Protein AF-A0A7C0XUW6-F1 (afdb_monomer_lite)

Radius of gyration: 18.52 Å; chains: 1; bounding box: 47×23×45 Å

Structure (mmCIF, N/CA/C/O backbone):
data_AF-A0A7C0XUW6-F1
#
_entry.id   AF-A0A7C0XUW6-F1
#
loop_
_atom_site.group_PDB
_atom_site.id
_atom_site.type_symbol
_atom_site.label_atom_id
_atom_site.label_alt_id
_atom_site.label_comp_id
_atom_site.label_asym_id
_atom_site.label_entity_id
_atom_site.label_seq_id
_atom_site.pdbx_PDB_ins_code
_atom_site.Cartn_x
_atom_site.Cartn_y
_atom_site.Cartn_z
_atom_site.occupancy
_atom_site.B_iso_or_equiv
_atom_site.auth_seq_id
_atom_site.auth_comp_id
_atom_site.auth_asym_id
_atom_site.auth_atom_id
_atom_site.pdbx_PDB_model_num
ATOM 1 N N . MET A 1 1 ? -20.774 -19.219 13.689 1.00 40.69 1 MET A N 1
ATOM 2 C CA . MET A 1 1 ? -19.383 -19.717 13.639 1.00 40.69 1 MET A CA 1
ATOM 3 C C . MET A 1 1 ? -19.164 -20.422 12.311 1.00 40.69 1 MET A C 1
ATOM 5 O O . MET A 1 1 ? -19.636 -21.536 12.207 1.00 40.69 1 MET A O 1
ATOM 9 N N . ILE A 1 2 ? -18.499 -19.799 11.330 1.00 31.23 2 ILE A N 1
ATOM 10 C CA . ILE A 1 2 ? -17.478 -20.469 10.503 1.00 31.23 2 ILE A CA 1
ATOM 11 C C . ILE A 1 2 ? -16.427 -19.406 10.185 1.00 31.23 2 ILE A C 1
ATOM 13 O O . ILE A 1 2 ? -16.603 -18.508 9.365 1.00 31.23 2 ILE A O 1
ATOM 17 N N . GLU A 1 3 ? -15.353 -19.493 10.946 1.00 45.72 3 GLU A N 1
ATOM 18 C CA . GLU A 1 3 ? -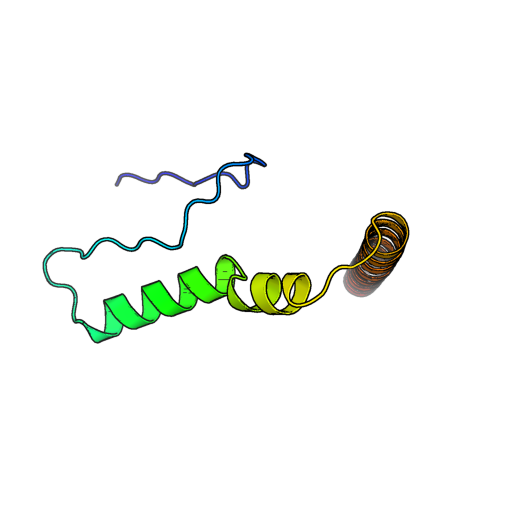14.123 -18.745 10.816 1.00 45.72 3 GLU A CA 1
ATOM 19 C C . GLU A 1 3 ? -13.281 -19.455 9.746 1.00 45.72 3 GLU A C 1
ATOM 21 O O . GLU A 1 3 ? -12.895 -20.606 9.923 1.00 45.72 3 GLU A O 1
ATOM 26 N N . THR A 1 4 ? -12.988 -18.810 8.616 1.00 43.38 4 THR A N 1
ATOM 27 C CA . THR A 1 4 ? -11.893 -19.268 7.748 1.00 43.38 4 THR A CA 1
ATOM 28 C C . THR A 1 4 ? -10.946 -18.111 7.516 1.00 43.38 4 THR A C 1
ATOM 30 O O . THR A 1 4 ? -11.114 -17.295 6.604 1.00 43.38 4 THR A O 1
ATOM 33 N N . GLY A 1 5 ? -9.943 -18.039 8.389 1.00 40.59 5 GLY A N 1
ATOM 34 C CA . GLY A 1 5 ? -8.760 -17.222 8.201 1.00 40.59 5 GLY A CA 1
ATOM 35 C C . GLY A 1 5 ? -8.097 -17.572 6.872 1.00 40.59 5 GLY A C 1
ATOM 36 O O . GLY A 1 5 ? -7.531 -18.649 6.697 1.00 40.59 5 GLY A O 1
ATOM 37 N N . LEU A 1 6 ? -8.158 -16.646 5.916 1.00 42.53 6 LEU A N 1
ATOM 38 C CA . LEU A 1 6 ? -7.394 -16.767 4.685 1.00 42.53 6 LEU A CA 1
ATOM 39 C C . LEU A 1 6 ? -5.942 -16.376 4.987 1.00 42.53 6 LEU A C 1
ATOM 41 O O . LEU A 1 6 ? -5.599 -15.197 5.096 1.00 42.53 6 LEU A O 1
ATOM 45 N N . LEU A 1 7 ? -5.096 -17.392 5.150 1.00 42.72 7 LEU A N 1
ATOM 46 C CA . LEU A 1 7 ? -3.645 -17.263 5.268 1.00 42.72 7 LEU A CA 1
ATOM 47 C C . LEU A 1 7 ? -3.079 -16.381 4.135 1.00 42.72 7 LEU A C 1
ATOM 49 O O . LEU A 1 7 ? -3.501 -16.530 2.982 1.00 42.72 7 LEU A O 1
ATOM 53 N N . PRO A 1 8 ? -2.074 -15.518 4.393 1.00 41.41 8 PRO A N 1
ATOM 54 C CA . PRO A 1 8 ? -1.377 -14.772 3.350 1.00 41.41 8 PRO A CA 1
ATOM 55 C C . PRO A 1 8 ? -0.414 -15.704 2.591 1.00 41.41 8 PRO A C 1
ATOM 57 O O . PRO A 1 8 ? 0.808 -15.594 2.674 1.00 41.41 8 PRO A O 1
ATOM 60 N N . GLY A 1 9 ? -0.978 -16.660 1.856 1.00 35.94 9 GLY A N 1
ATOM 61 C CA . GLY A 1 9 ? -0.258 -17.597 1.010 1.00 35.94 9 GLY A CA 1
ATOM 62 C C . GLY A 1 9 ? 0.033 -16.979 -0.351 1.00 35.94 9 GLY A C 1
ATOM 63 O O . GLY A 1 9 ? -0.877 -16.661 -1.114 1.00 35.94 9 GLY A O 1
ATOM 64 N N . LYS A 1 10 ? 1.321 -16.839 -0.669 1.00 47.03 10 LYS A N 1
ATOM 65 C CA . LYS A 1 10 ? 1.820 -16.570 -2.020 1.00 47.03 10 LYS A CA 1
ATOM 66 C C . LYS A 1 10 ? 1.234 -17.587 -3.009 1.00 47.03 10 LYS A C 1
ATOM 68 O O . LYS A 1 10 ? 1.760 -18.687 -3.122 1.00 47.03 10 LYS A O 1
ATOM 73 N N . ARG A 1 11 ? 0.195 -17.229 -3.760 1.00 40.66 11 ARG A N 1
ATOM 74 C CA . ARG A 1 11 ? -0.245 -17.999 -4.930 1.00 40.66 11 ARG A CA 1
ATOM 75 C C . ARG A 1 11 ? -0.535 -17.052 -6.083 1.00 40.66 11 ARG A C 1
ATOM 77 O O . ARG A 1 11 ? -1.266 -16.078 -5.941 1.00 40.66 11 ARG A O 1
ATOM 84 N N . GLY A 1 12 ? 0.127 -17.314 -7.206 1.00 42.91 12 GLY A N 1
ATOM 85 C CA . GLY A 1 12 ? 0.063 -16.554 -8.451 1.00 42.91 12 GLY A CA 1
ATOM 86 C C . GLY A 1 12 ? -1.244 -16.754 -9.215 1.00 42.91 12 GLY A C 1
ATOM 87 O O . GLY A 1 12 ? -1.206 -17.109 -10.383 1.00 42.91 12 GLY A O 1
ATOM 88 N N . GLY A 1 13 ? -2.381 -16.496 -8.571 1.00 42.69 13 GLY A N 1
ATOM 89 C CA . GLY A 1 13 ? -3.683 -16.340 -9.215 1.00 42.69 13 GLY A CA 1
ATOM 90 C C . GLY A 1 13 ? -4.255 -14.991 -8.801 1.00 42.69 13 GLY A C 1
ATOM 91 O O . GLY A 1 13 ? -4.470 -14.748 -7.614 1.00 42.69 13 GLY A O 1
ATOM 92 N N . LYS A 1 14 ? -4.434 -14.068 -9.752 1.00 53.06 14 LYS A N 1
ATOM 93 C CA . LYS A 1 14 ? -5.062 -12.769 -9.481 1.00 53.06 14 LYS A CA 1
ATOM 94 C C . LYS A 1 14 ? -6.558 -12.992 -9.254 1.00 53.06 14 LYS A C 1
ATOM 96 O O . LYS A 1 14 ? -7.333 -12.924 -10.200 1.00 53.06 14 LYS A O 1
ATOM 101 N N . PHE A 1 15 ? -6.970 -13.229 -8.015 1.00 52.56 15 PHE A N 1
ATOM 102 C CA . PHE A 1 15 ? -8.362 -13.003 -7.647 1.00 52.56 15 PHE A CA 1
ATOM 103 C C . PHE A 1 15 ? -8.582 -11.490 -7.666 1.00 52.56 15 PHE A C 1
ATOM 105 O O . PHE A 1 15 ? -8.047 -10.767 -6.828 1.00 52.56 15 PHE A O 1
ATOM 112 N N . VAL A 1 16 ? -9.285 -10.996 -8.682 1.00 64.06 16 VAL A N 1
ATOM 113 C CA . VAL A 1 16 ? -9.812 -9.629 -8.670 1.00 64.06 16 VAL A CA 1
ATOM 114 C C . VAL A 1 16 ? -10.768 -9.479 -7.485 1.00 64.06 16 VAL A C 1
ATOM 116 O O . VAL A 1 16 ? -11.396 -10.445 -7.046 1.00 64.06 16 VAL A O 1
ATOM 119 N N . THR A 1 17 ? -10.843 -8.276 -6.925 1.00 74.00 17 THR A N 1
ATOM 120 C CA . THR A 1 17 ? -11.662 -7.973 -5.752 1.00 74.00 17 THR A CA 1
ATOM 121 C C . THR A 1 17 ? -13.124 -8.355 -5.958 1.00 74.00 17 THR A C 1
ATOM 123 O O . THR A 1 17 ? -13.849 -7.656 -6.657 1.00 74.00 17 THR A O 1
ATOM 126 N N . ARG A 1 18 ? -13.565 -9.435 -5.304 1.00 75.31 18 ARG A N 1
ATOM 127 C CA . ARG A 1 18 ? -14.969 -9.870 -5.243 1.00 75.31 18 ARG A CA 1
ATOM 128 C C . ARG A 1 18 ? -15.523 -9.694 -3.832 1.00 75.31 18 ARG A C 1
ATOM 130 O O . ARG A 1 18 ? -14.869 -10.105 -2.866 1.00 75.31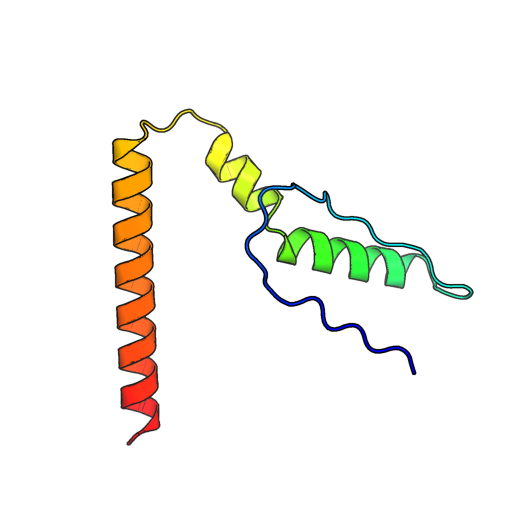 18 ARG A O 1
ATOM 137 N N . VAL A 1 19 ? -16.712 -9.117 -3.714 1.00 81.00 19 VAL A N 1
ATOM 138 C CA . VAL A 1 19 ? -17.511 -9.072 -2.480 1.00 81.00 19 VAL A CA 1
ATOM 139 C C . VAL A 1 19 ? -18.876 -9.668 -2.813 1.00 81.00 19 VAL A C 1
ATOM 141 O O . VAL A 1 19 ? -19.392 -9.418 -3.898 1.00 81.00 19 VAL A O 1
ATOM 144 N N . VAL A 1 20 ? -19.387 -10.526 -1.934 1.00 82.62 20 VAL A N 1
ATOM 145 C CA . V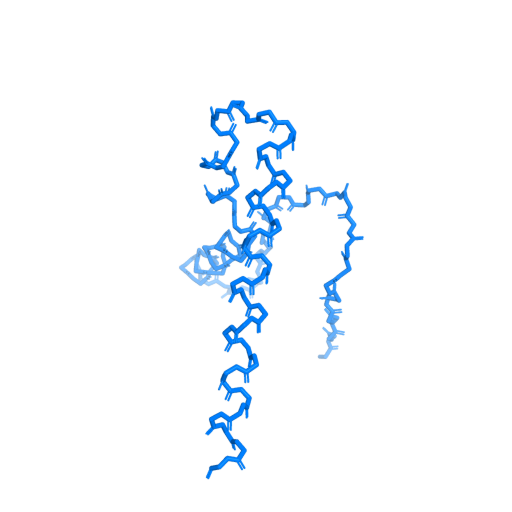AL A 1 20 ? -20.718 -11.132 -2.055 1.00 82.62 20 VAL A CA 1
ATOM 146 C C . VAL A 1 20 ? -21.626 -10.406 -1.071 1.00 82.62 20 VAL A C 1
ATOM 148 O O . VAL A 1 20 ? -21.169 -10.062 0.019 1.00 82.62 20 VAL A O 1
ATOM 151 N N . ILE A 1 21 ? -22.855 -10.133 -1.500 1.00 81.12 21 ILE A N 1
ATOM 152 C CA . ILE A 1 21 ? -23.880 -9.467 -0.697 1.00 81.12 21 ILE A CA 1
ATOM 153 C C . ILE A 1 21 ? -24.389 -10.464 0.343 1.00 81.12 21 ILE A C 1
ATOM 155 O O . ILE A 1 21 ? -24.614 -11.626 0.011 1.00 81.12 21 ILE A O 1
ATOM 159 N N . GLU A 1 22 ? -24.526 -10.017 1.586 1.00 80.44 22 GLU A N 1
ATOM 160 C CA . GLU A 1 22 ? -25.160 -10.787 2.659 1.00 80.44 22 GLU A CA 1
ATOM 161 C C . GLU A 1 22 ? -26.634 -10.370 2.796 1.00 80.44 22 GLU A C 1
ATOM 163 O O . GLU A 1 22 ? -26.974 -9.205 2.564 1.00 80.44 22 GLU A O 1
ATOM 168 N N . ASP A 1 23 ? -27.513 -11.313 3.147 1.00 71.44 23 ASP A N 1
ATOM 169 C CA . ASP A 1 23 ? -28.952 -11.057 3.266 1.00 71.44 23 ASP A CA 1
ATOM 170 C C . ASP A 1 23 ? -29.224 -10.014 4.365 1.00 71.44 23 ASP A C 1
ATOM 172 O O . ASP A 1 23 ? -28.844 -10.190 5.523 1.00 71.44 23 ASP A O 1
ATOM 176 N N . GLY A 1 24 ? -29.854 -8.896 3.987 1.00 78.06 24 GLY A N 1
ATOM 177 C CA . GLY A 1 24 ? -30.131 -7.757 4.873 1.00 78.06 24 GLY A CA 1
ATOM 178 C C . GLY A 1 24 ? -29.062 -6.653 4.890 1.00 78.06 24 GLY A C 1
ATOM 179 O O . GLY A 1 24 ? -29.192 -5.697 5.656 1.00 78.06 24 GLY A O 1
ATOM 180 N N . GLU A 1 25 ? -28.013 -6.734 4.061 1.00 76.06 25 GLU A N 1
ATOM 181 C CA . GLU A 1 25 ? -26.991 -5.683 3.978 1.00 76.06 25 GLU A CA 1
ATOM 182 C C . GLU A 1 25 ? -27.479 -4.448 3.189 1.00 76.06 25 GLU A C 1
ATOM 184 O O . GLU A 1 25 ? -27.986 -4.546 2.072 1.00 76.06 25 GLU A O 1
ATOM 189 N N . SER A 1 26 ? -27.264 -3.250 3.749 1.00 83.19 26 SER A N 1
ATOM 190 C CA . SER A 1 26 ? -27.461 -1.989 3.022 1.00 83.19 26 SER A CA 1
ATOM 191 C C . SER A 1 26 ? -26.366 -1.779 1.972 1.00 83.19 26 SER A C 1
ATOM 193 O O . SER A 1 26 ? -25.186 -2.050 2.217 1.00 83.19 26 SER A O 1
ATOM 195 N N . PHE A 1 27 ? -26.738 -1.214 0.822 1.00 82.06 27 PHE A N 1
ATOM 196 C CA . PHE A 1 27 ? -25.833 -0.920 -0.294 1.00 82.06 27 PHE A CA 1
ATOM 197 C C . PHE A 1 27 ? -24.557 -0.168 0.128 1.00 82.06 27 PHE A C 1
ATOM 199 O O . PHE A 1 27 ? -23.464 -0.472 -0.356 1.00 82.06 27 PHE A O 1
ATOM 206 N N . ASP A 1 28 ? -24.665 0.776 1.066 1.00 86.44 28 ASP A N 1
ATOM 207 C CA . ASP A 1 28 ? -23.516 1.567 1.522 1.00 86.44 28 ASP A CA 1
ATOM 208 C C . ASP A 1 28 ? -22.484 0.719 2.294 1.00 86.44 28 ASP A C 1
ATOM 210 O O . ASP A 1 28 ? -21.268 0.864 2.122 1.00 86.44 28 ASP A O 1
ATOM 214 N N . SER A 1 29 ? -22.949 -0.260 3.080 1.00 85.31 29 SER A N 1
ATOM 215 C CA . SER A 1 29 ? -22.066 -1.206 3.776 1.00 85.31 29 SER A CA 1
ATOM 216 C C . SER A 1 29 ? -21.286 -2.072 2.783 1.00 85.31 29 SER A C 1
ATOM 218 O O . SER A 1 29 ? -20.055 -2.196 2.885 1.00 85.31 29 SER A O 1
ATOM 220 N N . LEU A 1 30 ? -21.971 -2.583 1.756 1.00 86.56 30 LEU A N 1
ATOM 221 C CA . LEU A 1 30 ? -21.352 -3.354 0.682 1.00 86.56 30 LEU A CA 1
ATOM 222 C C . LEU A 1 30 ? -20.277 -2.531 -0.043 1.00 86.56 30 LEU A C 1
ATOM 224 O O . LEU A 1 30 ? -19.148 -3.001 -0.240 1.00 86.56 30 LEU A O 1
ATOM 228 N N . LEU A 1 31 ? -20.594 -1.280 -0.394 1.00 87.75 31 LEU A N 1
ATOM 229 C CA . LEU A 1 31 ? -19.675 -0.367 -1.071 1.00 87.75 31 LEU A CA 1
ATOM 230 C C . LEU A 1 31 ? -18.433 -0.084 -0.216 1.00 87.75 31 LEU A C 1
ATOM 232 O O . LEU A 1 31 ? -17.299 -0.121 -0.707 1.00 87.75 31 LEU A O 1
ATOM 236 N N . LYS A 1 32 ? -18.611 0.123 1.091 1.00 88.06 32 LYS A N 1
ATOM 237 C CA . LYS A 1 32 ? -17.505 0.321 2.035 1.00 88.06 32 LYS A CA 1
ATOM 238 C C . LYS A 1 32 ? -16.599 -0.909 2.124 1.00 88.06 32 LYS A C 1
ATOM 240 O O . LYS A 1 32 ? -15.368 -0.775 2.097 1.00 88.06 32 LYS A O 1
ATOM 245 N N . ARG A 1 33 ? -17.172 -2.118 2.188 1.00 85.62 33 ARG A N 1
ATOM 246 C CA . ARG A 1 33 ? -16.418 -3.388 2.183 1.00 85.62 33 ARG A CA 1
ATOM 247 C C . ARG A 1 33 ? -15.650 -3.573 0.879 1.00 85.62 33 ARG A C 1
ATOM 249 O O . ARG A 1 33 ? -14.469 -3.935 0.918 1.00 85.62 33 ARG A O 1
ATOM 256 N N . PHE A 1 34 ? -16.285 -3.279 -0.252 1.00 85.56 34 PHE A N 1
ATOM 257 C CA . PHE A 1 34 ? -15.664 -3.319 -1.571 1.00 85.56 34 PHE A CA 1
ATOM 258 C C . PHE A 1 34 ? -14.474 -2.362 -1.661 1.00 85.56 34 PHE A C 1
ATOM 260 O O . PHE A 1 34 ? 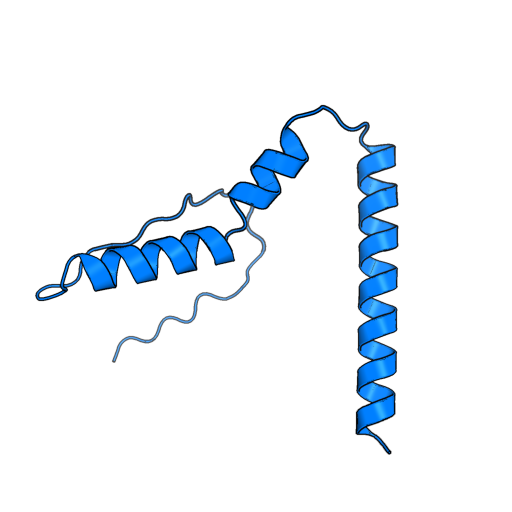-13.357 -2.805 -1.940 1.00 85.56 34 PHE A O 1
ATOM 267 N N . ASN A 1 35 ? -14.660 -1.090 -1.301 1.00 87.69 35 ASN A N 1
ATOM 268 C CA . ASN A 1 35 ? -13.594 -0.088 -1.299 1.00 87.69 35 ASN A CA 1
ATOM 269 C C . ASN A 1 35 ? -12.413 -0.511 -0.414 1.00 87.69 35 ASN A C 1
ATOM 271 O O . ASN A 1 35 ? -11.253 -0.442 -0.832 1.00 87.69 35 ASN A O 1
ATOM 275 N N . LYS A 1 36 ? -12.688 -1.047 0.782 1.00 86.12 36 LYS A N 1
ATOM 276 C CA . LYS A 1 36 ? -11.648 -1.578 1.677 1.00 86.12 36 LYS A CA 1
ATOM 277 C C . LYS A 1 36 ? -10.903 -2.763 1.056 1.00 86.12 36 LYS A C 1
ATOM 279 O O . LYS A 1 36 ? -9.686 -2.878 1.222 1.00 86.12 36 LYS A O 1
ATOM 284 N N . LYS A 1 37 ? -11.601 -3.646 0.335 1.00 84.31 37 LYS A N 1
ATOM 285 C CA . LYS A 1 37 ? -10.982 -4.783 -0.362 1.00 84.31 37 LYS A CA 1
ATOM 286 C C . LYS A 1 37 ? -10.101 -4.315 -1.526 1.00 84.31 37 LYS A C 1
ATOM 288 O O . LYS A 1 37 ? -8.957 -4.750 -1.610 1.00 84.31 37 LYS A O 1
ATOM 293 N N . VAL A 1 38 ? -10.558 -3.349 -2.330 1.00 85.50 38 VAL A N 1
ATOM 294 C CA . VAL A 1 38 ? -9.788 -2.752 -3.446 1.00 85.50 38 VAL A CA 1
ATOM 295 C C . VAL A 1 38 ? -8.506 -2.092 -2.948 1.00 85.50 38 VAL A C 1
ATOM 297 O O . VAL A 1 38 ? -7.430 -2.268 -3.533 1.00 85.50 38 VAL A O 1
ATOM 300 N N . GLN A 1 39 ? -8.594 -1.371 -1.831 1.00 84.19 39 GLN A N 1
ATOM 301 C CA . GLN A 1 39 ? -7.432 -0.761 -1.191 1.00 84.19 39 GLN A CA 1
ATOM 302 C C . GLN A 1 39 ? -6.443 -1.812 -0.670 1.00 84.19 39 GLN A C 1
ATOM 304 O O . GLN A 1 39 ? -5.234 -1.675 -0.886 1.00 84.19 39 GLN A O 1
ATOM 309 N N . ARG A 1 40 ? -6.938 -2.880 -0.026 1.00 82.94 40 ARG A N 1
ATOM 310 C CA . ARG A 1 40 ? -6.108 -3.988 0.479 1.00 82.94 40 ARG A CA 1
ATOM 311 C C . ARG A 1 40 ? -5.350 -4.687 -0.648 1.00 82.94 40 ARG A C 1
ATOM 313 O O . ARG A 1 40 ? -4.148 -4.922 -0.511 1.00 82.94 40 ARG A O 1
ATOM 320 N N . ASP A 1 41 ? -6.023 -4.930 -1.765 1.00 84.00 41 ASP A N 1
ATOM 321 C CA . ASP A 1 41 ? -5.457 -5.631 -2.921 1.00 84.00 41 ASP A CA 1
ATOM 322 C C . ASP A 1 41 ? -4.521 -4.733 -3.747 1.00 84.00 41 ASP A C 1
ATOM 324 O O . ASP A 1 41 ? -3.839 -5.190 -4.665 1.00 84.00 41 ASP A O 1
ATOM 328 N N . ARG A 1 42 ? -4.416 -3.445 -3.382 1.00 82.62 42 ARG A N 1
ATOM 329 C CA . ARG A 1 42 ? -3.521 -2.451 -3.993 1.00 82.62 42 ARG A CA 1
ATOM 330 C C . ARG A 1 42 ? -3.694 -2.330 -5.509 1.00 82.62 42 ARG A C 1
ATOM 332 O O . ARG A 1 42 ? -2.736 -1.974 -6.200 1.00 82.62 42 ARG A O 1
ATOM 339 N N . VAL A 1 43 ? -4.909 -2.552 -6.012 1.00 82.12 43 VAL A N 1
ATOM 340 C CA . VAL A 1 43 ? -5.232 -2.567 -7.449 1.00 82.12 43 VAL A CA 1
ATOM 341 C C . VAL A 1 43 ? -4.743 -1.289 -8.137 1.00 82.12 43 VAL A C 1
ATOM 343 O O . VAL A 1 43 ? -3.948 -1.350 -9.072 1.00 82.12 43 VAL A O 1
ATOM 346 N N . LEU A 1 44 ? -5.101 -0.117 -7.602 1.00 81.69 44 LEU A N 1
ATOM 347 C CA . LEU A 1 44 ? -4.703 1.179 -8.169 1.00 81.69 44 LEU A CA 1
ATOM 348 C C . LEU A 1 44 ? -3.184 1.404 -8.154 1.00 81.69 44 LEU A C 1
ATOM 350 O O . LEU A 1 44 ? -2.613 1.974 -9.084 1.00 81.69 44 LEU A O 1
ATOM 354 N N . SER A 1 45 ? -2.505 0.949 -7.101 1.00 83.56 45 SER A N 1
ATOM 355 C CA . SER A 1 45 ? -1.047 1.059 -6.997 1.00 83.56 45 SER A CA 1
ATOM 356 C C . SER A 1 45 ? -0.339 0.138 -7.985 1.00 83.56 45 SER A C 1
ATOM 358 O O . SER A 1 45 ? 0.720 0.494 -8.499 1.00 83.56 45 SER A O 1
ATOM 360 N N . GLU A 1 46 ? -0.917 -1.026 -8.278 1.00 83.69 46 GLU A N 1
ATOM 361 C CA . GLU A 1 46 ? -0.393 -1.945 -9.282 1.00 83.69 46 GLU A CA 1
ATOM 362 C C . GLU A 1 46 ? -0.574 -1.392 -10.697 1.00 83.69 46 GLU A C 1
ATOM 364 O O . GLU A 1 46 ? 0.382 -1.415 -11.470 1.00 83.69 46 GLU A O 1
ATOM 369 N N . VAL A 1 47 ? -1.743 -0.821 -11.006 1.00 86.56 47 VAL A N 1
ATOM 370 C CA . VAL A 1 47 ? -2.004 -0.138 -12.286 1.00 86.56 47 VAL A CA 1
ATOM 371 C C . VAL A 1 47 ? -1.002 0.999 -12.495 1.00 86.56 47 VAL A C 1
ATOM 373 O O . VAL A 1 47 ? -0.280 1.013 -13.490 1.00 86.56 47 VAL A O 1
ATOM 376 N N . ARG A 1 48 ? -0.833 1.890 -11.506 1.00 87.00 48 ARG A N 1
ATOM 377 C CA . ARG A 1 48 ? 0.168 2.974 -11.574 1.00 87.00 48 ARG A CA 1
ATOM 378 C C . ARG A 1 48 ? 1.607 2.478 -11.712 1.00 87.00 48 ARG A C 1
ATOM 380 O O . ARG A 1 48 ? 2.443 3.184 -12.269 1.00 87.00 48 ARG A O 1
ATOM 387 N N . ARG A 1 49 ? 1.921 1.293 -11.185 1.00 84.25 49 ARG A N 1
ATOM 388 C CA . ARG A 1 49 ? 3.253 0.681 -11.289 1.00 84.25 49 ARG A CA 1
ATOM 389 C C . ARG A 1 49 ? 3.495 0.033 -12.651 1.00 84.25 49 ARG A C 1
ATOM 391 O O . ARG A 1 49 ? 4.649 -0.053 -13.050 1.00 84.25 49 ARG A O 1
ATOM 398 N N . ARG A 1 50 ? 2.440 -0.444 -13.319 1.00 86.44 50 ARG A N 1
ATOM 399 C CA . ARG A 1 50 ? 2.501 -1.140 -14.616 1.00 86.44 50 ARG A CA 1
ATOM 400 C C . ARG A 1 50 ? 2.202 -0.250 -15.822 1.00 86.44 50 ARG A C 1
ATOM 402 O O . ARG A 1 50 ? 2.361 -0.725 -16.936 1.00 86.44 50 ARG A O 1
ATOM 409 N N . ARG A 1 51 ? 1.794 1.007 -15.614 1.00 87.81 51 ARG A N 1
ATOM 410 C CA . ARG A 1 51 ? 1.461 1.953 -16.697 1.00 87.81 51 ARG A CA 1
ATOM 411 C C . ARG A 1 51 ? 2.573 2.138 -17.741 1.00 87.81 51 ARG A C 1
ATOM 413 O O . ARG A 1 51 ? 2.267 2.433 -18.883 1.00 87.81 51 ARG A O 1
ATOM 420 N N . PHE A 1 52 ? 3.837 1.960 -17.351 1.00 89.06 52 PHE A N 1
ATOM 421 C CA . PHE A 1 52 ? 4.994 2.029 -18.244 1.00 89.06 52 PHE A CA 1
ATOM 422 C C . PHE A 1 52 ? 5.857 0.780 -18.080 1.00 89.06 52 PHE A C 1
ATOM 424 O O . PHE A 1 52 ? 5.931 0.203 -16.989 1.00 89.06 52 PHE A O 1
ATOM 431 N N . PHE A 1 53 ? 6.540 0.389 -19.154 1.00 90.38 53 PHE A N 1
ATOM 432 C CA . PHE A 1 53 ? 7.534 -0.673 -19.092 1.00 90.38 53 PHE A CA 1
ATOM 433 C C . PHE A 1 53 ? 8.742 -0.228 -18.257 1.00 90.38 53 PHE A C 1
ATOM 435 O O . PHE A 1 53 ? 9.322 0.832 -18.475 1.00 90.38 53 PHE A O 1
ATOM 442 N N . GLU A 1 54 ? 9.145 -1.065 -17.304 1.00 90.38 54 GLU A N 1
ATOM 443 C CA . GLU A 1 54 ? 10.338 -0.869 -16.483 1.00 90.38 54 GLU A CA 1
ATOM 444 C C . GLU A 1 54 ? 11.243 -2.088 -16.693 1.00 90.38 54 GLU A C 1
ATOM 446 O O . GLU A 1 54 ? 10.832 -3.224 -16.432 1.00 90.38 54 GLU A O 1
ATOM 451 N N . LYS A 1 55 ? 12.481 -1.874 -17.161 1.00 93.75 55 LYS A N 1
ATOM 452 C CA . LYS A 1 55 ? 13.434 -2.967 -17.419 1.00 93.75 55 LYS A CA 1
ATOM 453 C C . LYS A 1 55 ? 13.577 -3.848 -16.163 1.00 93.75 55 LYS A C 1
ATOM 455 O O . LYS A 1 55 ? 13.710 -3.303 -15.060 1.00 93.75 55 LYS A O 1
ATOM 460 N N . PRO A 1 56 ? 13.640 -5.192 -16.280 1.00 90.69 56 PRO A N 1
ATOM 461 C CA . PRO A 1 56 ? 13.657 -6.089 -15.119 1.00 90.69 56 PRO A CA 1
ATOM 462 C C . PRO A 1 56 ? 14.738 -5.765 -14.077 1.00 90.69 56 PRO A C 1
ATOM 464 O O . PRO A 1 56 ? 14.503 -5.897 -12.875 1.00 90.69 56 PRO A O 1
ATOM 467 N N . SER A 1 57 ? 15.908 -5.293 -14.519 1.00 93.12 57 SER A N 1
ATOM 468 C CA . SER A 1 57 ? 16.998 -4.853 -13.635 1.00 93.12 57 SER A CA 1
ATOM 469 C C . SER A 1 57 ? 16.593 -3.673 -12.740 1.00 93.12 57 SER A C 1
ATOM 471 O O . SER A 1 57 ? 16.808 -3.705 -11.526 1.00 93.12 57 SER A O 1
ATOM 473 N N . VAL A 1 58 ? 15.913 -2.671 -13.304 1.00 90.56 58 VAL A N 1
ATOM 474 C CA . VAL A 1 58 ? 15.441 -1.485 -12.572 1.00 90.56 58 VAL A CA 1
ATOM 475 C C . VAL A 1 58 ? 14.373 -1.888 -11.551 1.00 90.56 58 VAL A C 1
ATOM 477 O O . VAL A 1 58 ? 14.479 -1.530 -10.374 1.00 90.56 58 VAL A O 1
ATOM 480 N N . VAL A 1 59 ? 13.442 -2.769 -11.939 1.00 89.50 59 VAL A N 1
ATOM 481 C CA . VAL A 1 59 ? 12.440 -3.347 -11.025 1.00 89.50 59 VAL A CA 1
ATOM 482 C C . VAL A 1 59 ? 13.111 -4.062 -9.844 1.00 89.50 59 VAL A C 1
ATOM 484 O O . VAL A 1 59 ? 12.706 -3.873 -8.692 1.00 89.50 59 VAL A O 1
ATOM 487 N N . ARG A 1 60 ? 14.138 -4.889 -10.100 1.00 91.62 60 ARG A N 1
ATOM 488 C CA . ARG A 1 60 ? 14.892 -5.606 -9.053 1.00 91.62 60 ARG A CA 1
ATOM 489 C C . ARG A 1 60 ? 15.614 -4.629 -8.119 1.00 91.62 60 ARG A C 1
ATOM 491 O O . ARG A 1 60 ? 15.479 -4.760 -6.900 1.00 91.62 60 ARG A O 1
ATOM 498 N N . LYS A 1 61 ? 16.304 -3.619 -8.666 1.00 93.38 61 LYS A N 1
ATOM 499 C CA . LYS A 1 61 ? 17.003 -2.572 -7.895 1.00 93.38 61 LYS A CA 1
ATOM 500 C C . LYS A 1 61 ? 16.036 -1.812 -6.984 1.00 93.38 61 LYS A C 1
ATOM 502 O O . LYS A 1 61 ? 16.273 -1.700 -5.779 1.00 93.38 61 LYS A O 1
ATOM 507 N N . ARG A 1 62 ? 14.893 -1.377 -7.523 1.00 90.12 62 ARG A N 1
ATOM 508 C CA . ARG A 1 62 ? 13.837 -0.675 -6.780 1.00 90.12 62 ARG A CA 1
ATOM 509 C C . ARG A 1 62 ? 13.251 -1.528 -5.653 1.00 90.12 62 ARG A C 1
ATOM 511 O O . ARG A 1 62 ? 13.119 -1.047 -4.526 1.00 90.12 62 ARG A O 1
ATOM 518 N N . LYS A 1 63 ? 12.949 -2.805 -5.921 1.00 90.00 63 LYS A N 1
ATOM 519 C CA . LYS A 1 63 ? 12.451 -3.755 -4.906 1.00 90.00 63 LYS A CA 1
ATOM 520 C C . LYS A 1 63 ? 13.468 -3.986 -3.782 1.00 90.00 63 LYS A C 1
ATOM 522 O O . LYS A 1 63 ? 13.078 -3.965 -2.614 1.00 90.00 63 LYS A O 1
ATOM 527 N N . LYS A 1 64 ? 14.756 -4.161 -4.109 1.00 93.38 64 LYS A N 1
ATOM 528 C CA . LYS A 1 64 ? 15.835 -4.343 -3.118 1.00 93.38 64 LYS A CA 1
ATOM 529 C C . LYS A 1 64 ? 15.961 -3.118 -2.208 1.00 93.38 64 LYS A C 1
ATOM 531 O O . LYS A 1 64 ? 15.944 -3.265 -0.988 1.00 93.38 64 LYS A O 1
ATOM 536 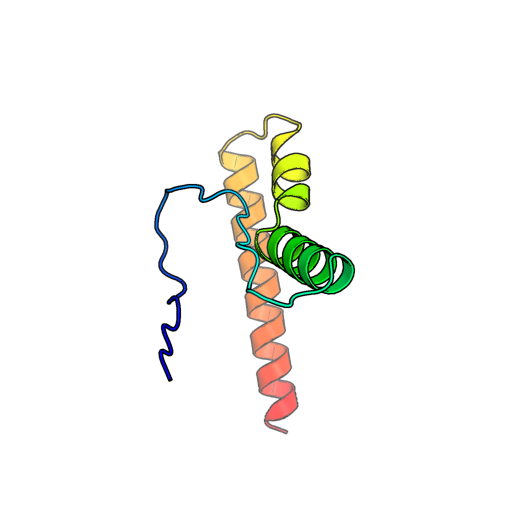N N . ALA A 1 65 ? 15.982 -1.916 -2.787 1.00 93.06 65 ALA A N 1
ATOM 537 C CA . ALA A 1 65 ? 16.038 -0.667 -2.027 1.00 93.06 65 ALA A CA 1
ATOM 538 C C . ALA A 1 65 ? 14.814 -0.482 -1.110 1.00 93.06 65 ALA A C 1
ATOM 540 O O . ALA A 1 65 ? 14.958 -0.113 0.055 1.00 93.06 65 ALA A O 1
ATOM 541 N N . ALA A 1 66 ? 13.605 -0.780 -1.600 1.00 91.81 66 ALA A N 1
ATOM 542 C CA . ALA A 1 66 ? 12.385 -0.707 -0.795 1.00 91.81 66 ALA A CA 1
ATOM 543 C C . ALA A 1 66 ? 12.403 -1.691 0.390 1.00 91.81 66 ALA A C 1
ATOM 545 O O . ALA A 1 66 ? 12.049 -1.309 1.507 1.00 91.81 66 ALA A O 1
ATOM 546 N N . LYS A 1 67 ? 12.862 -2.935 0.171 1.00 93.25 67 LYS A N 1
ATOM 547 C CA . LYS A 1 67 ? 13.012 -3.941 1.236 1.00 93.25 67 LYS A CA 1
ATOM 548 C C . LYS A 1 67 ? 13.996 -3.470 2.309 1.00 93.25 67 LYS A C 1
ATOM 550 O O . LYS A 1 67 ? 13.662 -3.532 3.489 1.00 93.25 67 LYS A O 1
ATOM 555 N N . LEU A 1 68 ? 15.158 -2.952 1.906 1.00 94.25 68 LEU A N 1
ATOM 556 C CA . LEU A 1 68 ? 16.177 -2.454 2.833 1.00 94.25 68 LEU A CA 1
ATOM 557 C C . LEU A 1 68 ? 15.646 -1.303 3.698 1.00 94.25 68 LEU A C 1
ATOM 559 O O . LEU A 1 68 ? 15.756 -1.346 4.921 1.00 94.25 68 LEU A O 1
ATOM 563 N N . ARG A 1 69 ? 14.994 -0.308 3.080 1.00 93.00 69 ARG A N 1
ATOM 564 C CA . ARG A 1 69 ? 14.381 0.817 3.809 1.00 93.00 69 ARG A CA 1
ATOM 565 C C . ARG A 1 69 ? 13.332 0.347 4.818 1.00 93.00 69 ARG A C 1
ATOM 567 O O . ARG A 1 69 ? 13.296 0.858 5.936 1.00 93.00 69 ARG A O 1
ATOM 574 N N . LYS A 1 70 ? 12.492 -0.625 4.438 1.00 92.50 70 LYS A N 1
ATOM 575 C CA . LYS A 1 70 ? 11.479 -1.204 5.332 1.00 92.50 70 LYS A CA 1
ATOM 576 C C . LYS A 1 70 ? 12.127 -1.929 6.513 1.00 92.50 70 LYS A C 1
ATOM 578 O O . LYS A 1 70 ? 11.734 -1.670 7.645 1.00 92.50 70 LYS A O 1
ATOM 583 N N . SER A 1 71 ? 13.118 -2.780 6.247 1.00 93.00 71 SER A N 1
ATOM 584 C CA . SER A 1 71 ? 13.850 -3.523 7.280 1.00 93.00 71 SER A CA 1
ATOM 585 C C . SER A 1 71 ? 14.485 -2.573 8.290 1.00 93.00 71 SER A C 1
ATOM 587 O O . SER A 1 71 ? 14.237 -2.699 9.482 1.00 93.00 71 SER A O 1
ATOM 589 N N . ARG A 1 72 ? 15.210 -1.552 7.811 1.00 93.31 72 ARG A N 1
ATOM 590 C CA . ARG A 1 72 ? 15.845 -0.550 8.676 1.00 93.31 72 ARG A CA 1
ATOM 591 C C . ARG A 1 72 ? 14.828 0.145 9.577 1.00 93.31 72 ARG A C 1
ATOM 593 O O . ARG A 1 72 ? 15.054 0.285 10.771 1.00 93.31 72 ARG A O 1
ATOM 600 N N . ARG A 1 73 ? 13.679 0.550 9.023 1.00 91.69 73 ARG A N 1
ATOM 601 C CA . ARG A 1 73 ? 12.605 1.183 9.805 1.00 91.69 73 ARG A CA 1
ATOM 602 C C . ARG A 1 73 ? 12.045 0.250 10.884 1.00 91.69 73 ARG A C 1
ATOM 604 O O . ARG A 1 73 ? 11.753 0.718 11.978 1.00 91.69 73 ARG A O 1
ATOM 611 N N . GLN A 1 74 ? 11.882 -1.039 10.580 1.00 91.25 74 GLN A N 1
ATOM 612 C CA . GLN A 1 74 ? 11.394 -2.030 11.544 1.00 91.25 74 GLN A CA 1
ATOM 613 C C . GLN A 1 74 ? 12.383 -2.230 12.694 1.00 91.25 74 GLN A C 1
ATOM 615 O O . GLN A 1 74 ? 11.963 -2.167 13.844 1.00 91.25 74 GLN A O 1
ATOM 620 N N . THR A 1 75 ? 13.676 -2.377 12.395 1.00 91.62 75 THR A N 1
ATOM 621 C CA . THR A 1 75 ? 14.730 -2.487 13.415 1.00 91.62 75 THR A CA 1
ATOM 622 C C . THR A 1 75 ? 14.766 -1.254 14.319 1.00 91.62 75 THR A C 1
ATOM 624 O O . THR A 1 75 ? 14.735 -1.391 15.534 1.00 91.62 75 THR A O 1
ATOM 627 N N . MET A 1 76 ? 14.728 -0.043 13.748 1.00 89.06 76 MET A N 1
ATOM 628 C CA . MET A 1 76 ? 14.724 1.196 14.542 1.00 89.06 76 MET A CA 1
ATOM 629 C C . MET A 1 76 ? 13.486 1.316 15.440 1.00 89.06 76 MET A C 1
ATOM 631 O O . MET A 1 76 ? 13.596 1.759 16.579 1.00 89.06 76 MET A O 1
ATOM 635 N N . LYS A 1 77 ? 12.307 0.904 14.952 1.00 89.44 77 LYS A N 1
ATOM 636 C CA . LYS A 1 77 ? 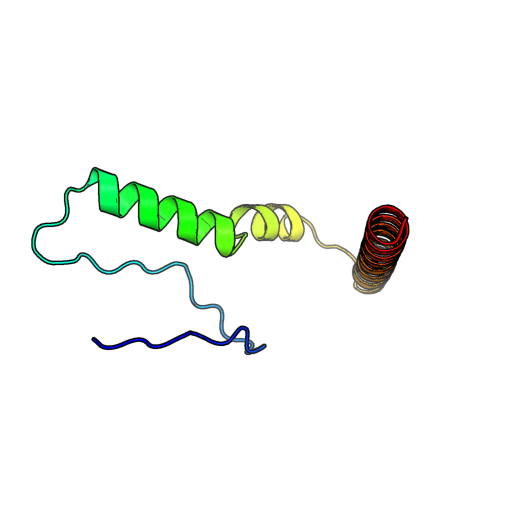11.083 0.882 15.765 1.00 89.44 77 LYS A CA 1
ATOM 637 C C . LYS A 1 77 ? 11.195 -0.120 16.917 1.00 89.44 77 LYS A C 1
ATOM 639 O O . LYS A 1 77 ? 10.813 0.216 18.028 1.00 89.44 77 LYS A O 1
ATOM 644 N N . ALA A 1 78 ? 11.710 -1.320 16.649 1.00 88.38 78 ALA A N 1
ATOM 645 C CA . ALA A 1 78 ? 11.900 -2.347 17.670 1.00 88.38 78 ALA A CA 1
ATOM 646 C C . ALA A 1 78 ? 12.880 -1.883 18.756 1.00 88.38 78 ALA A C 1
ATOM 648 O O . ALA A 1 78 ? 12.592 -2.035 19.935 1.00 88.38 78 ALA A O 1
ATOM 649 N N . ASN A 1 79 ? 13.982 -1.240 18.361 1.00 87.50 79 ASN A N 1
ATOM 650 C CA . ASN A 1 79 ? 14.950 -0.685 19.304 1.00 87.50 79 ASN A CA 1
ATOM 651 C C . ASN A 1 79 ? 14.331 0.431 20.157 1.00 87.50 79 ASN A C 1
ATOM 653 O O . ASN A 1 79 ? 14.525 0.433 21.362 1.00 87.50 79 ASN A O 1
ATOM 657 N N . ARG A 1 80 ? 13.528 1.329 19.565 1.00 84.06 80 ARG A N 1
ATOM 658 C CA . ARG A 1 80 ? 12.823 2.398 20.300 1.00 84.06 80 ARG A CA 1
ATOM 659 C C . ARG A 1 80 ? 11.780 1.881 21.298 1.00 84.06 80 ARG A C 1
ATOM 661 O O . ARG A 1 80 ? 11.461 2.598 22.225 1.00 84.06 80 ARG A O 1
ATOM 668 N N . GLN A 1 81 ? 11.213 0.698 21.071 1.00 76.25 81 GLN A N 1
ATOM 669 C CA . GLN A 1 81 ? 10.227 0.072 21.963 1.00 76.25 81 GLN A CA 1
ATOM 670 C C . GLN A 1 81 ? 10.895 -0.679 23.132 1.00 76.25 81 GLN A C 1
ATOM 672 O O . GLN A 1 81 ? 10.218 -1.064 24.078 1.00 76.25 81 GLN A O 1
ATOM 677 N N . ARG A 1 82 ? 12.195 -0.982 23.012 1.00 71.00 82 ARG A N 1
ATOM 678 C CA . ARG A 1 82 ? 12.955 -1.801 23.968 1.00 71.00 82 ARG A CA 1
ATOM 679 C C . ARG A 1 82 ? 13.628 -0.968 25.068 1.00 71.00 82 ARG A C 1
ATOM 681 O O . ARG A 1 82 ? 14.112 -1.549 26.032 1.00 71.00 82 ARG A O 1
ATOM 688 N N . TYR A 1 83 ? 13.655 0.348 24.888 1.00 53.91 83 TYR A N 1
ATOM 689 C CA . TYR A 1 83 ? 13.950 1.360 25.899 1.00 53.91 83 TYR A CA 1
ATOM 690 C C . TYR A 1 83 ? 12.644 2.069 26.250 1.00 53.91 83 TYR A C 1
ATOM 692 O O . TYR A 1 83 ? 12.514 2.492 27.413 1.00 53.91 83 TYR A O 1
#

pLDDT: mean 77.86, std 17.84, range [31.23, 94.25]

Secondary structure (DSSP, 8-state):
-------------------PPPTT--HHHHHHHHHHHHHHTTHHHHHHHHSS---HHHHHHHHHHHHHHHHHHHHHHHHHHH-

Foldseek 3Di:
DDDDPDPPDDDPDDPDQDDDDDPPDDPVVSVVVSVVSCVVSCVVVVCVVVVDDDPVVRVVVVVVVVVVVVVVVVVVVVVVVVD

Sequence (83 aa):
MIETGLLPGKRGGKFVTRVVIEDGESFDSLLKRFNKKVQRDRVLSEVRRRRFFEKPSVVRKRKKAAKLRKSRRQTMKANRQRY

=== Feature glossary ===
The features interleaved in this record are:

— What the protein is —

Sequence gives the chain of amino acids in standard one-letter code (A=alanine, C=cysteine, …, Y=tyrosine), read N→C. It is the only feature that is directly encoded by the gene; all structural features are derived from the folded form of this sequence.

Database cross-references. InterPro integrates a dozen domain/family signature databases into unified entries with residue-range hits. GO terms attach function/process/location labels with evidence codes. CATH codes position the fold in a four-level structural taxonomy. Organism is the NCBI-taxonomy species name.

— Where its atoms are —

Atomic coordinates in PDBx/mmCIF format — the same representation the Protein Data Bank distributes. Each line of the _atom_site loop places one backbone atom in Cartesian space (units: ångströms, origin: arbitrary).

The six renders are orthographic views along the three Cartesian axes in both directions. Representation (cartoon, sticks, or surface) and color scheme (sequence-rainbow or by-chain) vary across proteins so the training set covers all the common visualization conventions.

— Local backbone conformation —

Eight-state secondary structure (DSSP): H is the canonical α-helix, G the tighter 3₁₀-helix, I the wider π-helix; E/B are β-structure, T and S are turns and bends, and '-' is everything else. DSSP derives these from the pattern of main-chain N–H···O=C hydrogen bonds, not from the sequence.

P-SEA three-state annotation labels each residue as helix, strand, or coil based purely on the geometry of the Cα trace. It serves as a fallback when the full backbone (and thus DSSP) is unavailable.

The φ/ψ torsion pair specifies the backbone conformation at each residue. φ rotates about the N–Cα bond, ψ about the Cα–C bond. Steric clashes forbid most of the (φ, ψ) plane — the allowed regions (α-helix basin, β-sheet basin, left-handed helix) are the Ramachandran-allowed regions.

— Global shape and packing —

The geometric summary reports three shape descriptors. Rg (radius of gyration) measures how spread out the Cα atoms are about their centre of mass; compact globular proteins have small Rg, elongated or unfolded ones large. Cα contacts (<8 Å, |i−j|>4) count long-range residue pairs in spatial proximity — high for tightly packed folds, near zero for rods or random coil. The bounding-box extents give the protein's footprint along x, y, z in Å.

Solvent-accessible surface area (SASA) is the area in Å² traced out by the centre of a 1.4 Å probe sphere (a water molecule) rolled over the protein's van der Waals surface (Shrake–Rupley / Lee–Richards construction). Buried residues have near-zero SASA; fully exposed residues can exceed 200 Å². The total SASA scales roughly with the number of surface residues.

The contact map is a binary N×N matrix image: pixel (i, j) is dark where Cα_i and Cα_j are within 8 Å and |i−j|>4. Because the |i−j|>4 filter removes local helical contacts, off-diagonal stripes parallel to the main diagonal indicate parallel β-sheets; stripes perpendicular to it indicate antiparallel β-sheets. The Ramachandran plot scatters every residue's (φ, ψ) pair against the sterically allowed regions. The PAE heatmap renders the predicted-aligned-error matrix.

— Structural neighborhood —

3Di is Foldseek's structural alphabet. Each residue is assigned one of twenty discrete states based on how its Cα sits relative to its spatial (not sequential) neighbors. Aligning 3Di strings finds structural homologs roughly as well as full 3D superposition, but orders of magnitude faster.

Nearest PDB neighbors are the top structural matches found by Foldseek when searching this structure against the entire Protein Data Bank. Each hit reports a TM-score (0 to 1; >0.5 almost always implies the same fold) and an E-value. These are *structural* homologs — they may share no detectable sequence similarity.

— Confidence and disorder —

For AlphaFold models, the B-factor field carries pLDDT — the model's own estimate of local accuracy on a 0–100 scale. Regions with pLDDT<50 should be treated as essentially unmodeled; they often correspond to intrinsically disordered segments.

Crystallographic B-factors measure how much each atom's electron density is smeared out, in Å². They rise in mobile loops and surface residues and fall in the buried interior. In AlphaFold models this column is repurposed to hold pLDDT instead.

Predicted aligned error is AlphaFold's pairwise confidence. Unlike pLDDT (per-residue), PAE is per-residue-pair and captures whether two parts of the structure are correctly placed relative to each other. Units are ångströms of expected positional error.